Protein AF-A0A353ZQZ2-F1 (afdb_monomer)

Structure (mmCIF, N/CA/C/O backbone):
data_AF-A0A353ZQZ2-F1
#
_entry.id   AF-A0A353ZQZ2-F1
#
loop_
_atom_site.group_PDB
_atom_site.id
_atom_site.type_symbol
_atom_site.label_atom_id
_atom_site.label_alt_id
_atom_site.label_comp_id
_atom_site.label_asym_id
_atom_site.label_entity_id
_atom_site.label_seq_id
_atom_site.pdbx_PDB_ins_code
_atom_site.Cartn_x
_atom_site.Cartn_y
_atom_site.Cartn_z
_atom_site.occupancy
_atom_site.B_iso_or_equiv
_atom_site.auth_seq_id
_atom_site.auth_comp_id
_atom_site.auth_asym_id
_atom_site.auth_atom_id
_atom_site.pdbx_PDB_model_num
ATOM 1 N N . ALA A 1 1 ? -13.794 -6.565 10.987 1.00 56.66 1 ALA A N 1
ATOM 2 C CA . ALA A 1 1 ? -12.601 -5.760 11.302 1.00 56.66 1 ALA A CA 1
ATOM 3 C C . ALA A 1 1 ? -11.463 -6.729 11.560 1.00 56.66 1 ALA A C 1
ATOM 5 O O . ALA A 1 1 ? -11.562 -7.523 12.491 1.00 56.66 1 ALA A O 1
ATOM 6 N N . GLU A 1 2 ? -10.458 -6.729 10.693 1.00 59.03 2 GLU A N 1
ATOM 7 C CA . GLU A 1 2 ? -9.274 -7.589 10.805 1.00 59.03 2 GLU A CA 1
ATOM 8 C C . GLU A 1 2 ? -8.131 -6.738 11.366 1.00 59.03 2 GLU A C 1
ATOM 10 O O . GLU A 1 2 ? -7.364 -6.133 10.628 1.00 59.03 2 GLU A O 1
ATOM 15 N N . PHE A 1 3 ? -8.071 -6.609 12.693 1.00 66.88 3 PHE A N 1
ATOM 16 C CA . PHE A 1 3 ? -7.149 -5.701 13.378 1.00 66.88 3 PHE A CA 1
ATOM 17 C C . PHE A 1 3 ? -6.278 -6.438 14.396 1.00 66.88 3 PHE A C 1
ATOM 19 O O . PHE A 1 3 ? -6.788 -7.190 15.227 1.00 66.88 3 PHE A O 1
ATOM 26 N N . GLU A 1 4 ? -4.975 -6.156 14.375 1.00 79.94 4 GLU A N 1
ATOM 27 C CA . GLU A 1 4 ? -4.029 -6.525 15.427 1.00 79.94 4 GLU A CA 1
ATOM 28 C C . GLU A 1 4 ? -3.097 -5.328 15.685 1.00 79.94 4 GLU A C 1
ATOM 30 O O . GLU A 1 4 ? -2.425 -4.852 14.775 1.00 79.94 4 GLU A O 1
ATOM 35 N N . ALA A 1 5 ? -3.077 -4.819 16.924 1.00 77.00 5 ALA A N 1
ATOM 36 C CA . ALA A 1 5 ? -2.636 -3.458 17.275 1.00 77.00 5 ALA A CA 1
ATOM 37 C C . ALA A 1 5 ? -1.147 -3.109 17.058 1.00 77.00 5 ALA A C 1
ATOM 39 O O . ALA A 1 5 ? -0.730 -2.000 17.376 1.00 77.00 5 ALA A O 1
ATOM 40 N N . GLY A 1 6 ? -0.348 -4.023 16.518 1.00 89.69 6 GLY A N 1
ATOM 41 C CA . GLY A 1 6 ? 1.060 -3.800 16.173 1.00 89.69 6 GLY A CA 1
ATOM 42 C C . GLY A 1 6 ? 1.468 -4.472 14.865 1.00 89.69 6 GLY A C 1
ATOM 43 O O . GLY A 1 6 ? 2.658 -4.619 14.601 1.00 89.69 6 GLY A O 1
ATOM 44 N N . VAL A 1 7 ? 0.495 -4.933 14.079 1.00 94.44 7 VAL A N 1
ATOM 45 C CA . VAL A 1 7 ? 0.740 -5.632 12.822 1.00 94.44 7 VAL A CA 1
ATOM 46 C C . VAL A 1 7 ? 0.346 -4.715 11.683 1.00 94.44 7 VAL A C 1
ATOM 48 O O . VAL A 1 7 ? -0.808 -4.309 11.564 1.00 94.44 7 VAL A O 1
ATOM 51 N N . GLU A 1 8 ? 1.328 -4.395 10.860 1.00 96.62 8 GLU A N 1
ATOM 52 C CA . GLU A 1 8 ? 1.121 -3.779 9.558 1.00 96.62 8 GLU A CA 1
ATOM 53 C C . GLU A 1 8 ? 0.743 -4.852 8.530 1.00 96.62 8 GLU A C 1
ATOM 55 O O . GLU A 1 8 ? 0.943 -6.062 8.727 1.00 96.62 8 GLU A O 1
ATOM 60 N N . GLY A 1 9 ? 0.209 -4.413 7.398 1.00 96.75 9 GLY A N 1
ATOM 61 C CA . GLY A 1 9 ? -0.068 -5.319 6.303 1.00 96.75 9 GLY A CA 1
ATOM 62 C C . GLY A 1 9 ? -0.120 -4.654 4.945 1.00 96.75 9 GLY A C 1
ATOM 63 O O . GLY A 1 9 ? -0.193 -3.438 4.813 1.00 96.75 9 GLY A O 1
ATOM 64 N N . VAL A 1 10 ? -0.101 -5.496 3.922 1.00 98.06 10 VAL A N 1
ATOM 65 C CA . VAL A 1 10 ? -0.335 -5.110 2.536 1.00 98.06 10 VAL A CA 1
ATOM 66 C C . VAL A 1 10 ? -1.441 -5.980 1.975 1.00 98.06 10 VAL A C 1
ATOM 68 O O . VAL A 1 10 ? -1.401 -7.207 2.112 1.00 98.06 10 VAL A O 1
ATOM 71 N N . VAL A 1 11 ? -2.410 -5.338 1.334 1.00 98.06 11 VAL A N 1
ATOM 72 C CA . VAL A 1 11 ? -3.420 -5.990 0.502 1.00 98.06 11 VAL A CA 1
ATOM 73 C C . VAL A 1 11 ? -3.079 -5.700 -0.950 1.00 98.06 11 VAL A C 1
ATOM 75 O O . VAL A 1 11 ? -2.976 -4.540 -1.340 1.00 98.06 11 VAL A O 1
ATOM 78 N N . PHE A 1 12 ? -2.917 -6.753 -1.747 1.00 98.44 12 PHE A N 1
ATOM 79 C CA . PHE A 1 12 ? -2.713 -6.646 -3.189 1.00 98.44 12 PHE A CA 1
ATOM 80 C C . PHE A 1 12 ? -3.737 -7.501 -3.930 1.00 98.44 12 PHE A C 1
ATOM 82 O O . PHE A 1 12 ? -3.731 -8.729 -3.809 1.00 98.44 12 PHE A O 1
ATOM 89 N N . VAL A 1 13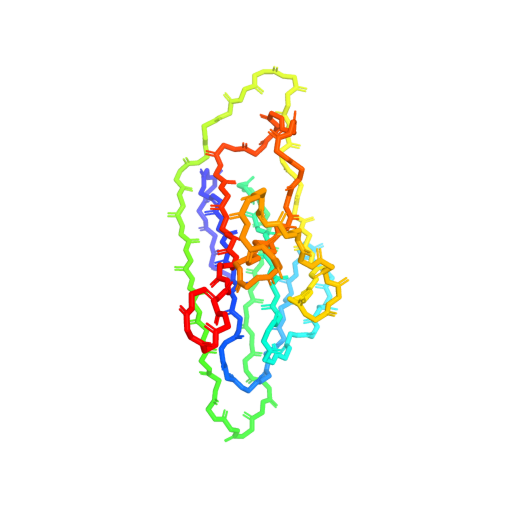 ? -4.639 -6.868 -4.672 1.00 98.06 13 VAL A N 1
ATOM 90 C CA . VAL A 1 13 ? -5.727 -7.552 -5.376 1.00 98.06 13 VAL A CA 1
ATOM 91 C C . VAL A 1 13 ? -5.194 -8.164 -6.665 1.00 98.06 13 VAL A C 1
ATOM 93 O O . VAL A 1 13 ? -4.694 -7.471 -7.545 1.00 98.06 13 VAL A O 1
ATOM 96 N N . THR A 1 14 ? -5.312 -9.483 -6.790 1.00 97.44 14 THR A N 1
ATOM 97 C CA . THR A 1 14 ? -4.838 -10.235 -7.961 1.00 97.44 14 THR A CA 1
ATOM 98 C C . THR A 1 14 ? -5.954 -10.580 -8.934 1.00 97.44 14 THR A C 1
ATOM 100 O O . THR A 1 14 ? -5.668 -10.916 -10.081 1.00 97.44 14 THR A O 1
ATOM 103 N N . LYS A 1 15 ? -7.211 -10.552 -8.479 1.00 97.62 15 LYS A N 1
ATOM 104 C CA . LYS A 1 15 ? -8.382 -10.800 -9.315 1.00 97.62 15 LYS A CA 1
ATOM 105 C C . LYS A 1 15 ? -9.632 -10.139 -8.744 1.00 97.62 15 LYS A C 1
ATOM 107 O O . LYS A 1 15 ? -9.892 -10.257 -7.543 1.00 97.62 15 LYS A O 1
ATOM 112 N N . GLY A 1 16 ? -10.460 -9.581 -9.619 1.00 95.69 16 GLY A N 1
ATOM 113 C CA . GLY A 1 16 ? -11.761 -9.027 -9.260 1.00 95.69 16 GLY A CA 1
ATOM 114 C C . GLY A 1 16 ? -11.664 -7.689 -8.530 1.00 95.69 16 GLY A C 1
ATOM 115 O O . GLY A 1 16 ? -10.706 -6.938 -8.695 1.00 95.69 16 GLY A O 1
ATOM 116 N N . LYS A 1 17 ? -12.704 -7.375 -7.754 1.00 96.00 17 LYS A N 1
ATOM 117 C CA . LYS A 1 17 ? -12.926 -6.046 -7.187 1.00 96.00 17 LYS A CA 1
ATOM 118 C C . LYS A 1 17 ? -13.441 -6.113 -5.756 1.00 96.00 17 LYS A C 1
ATOM 120 O O . LYS A 1 17 ? -14.415 -6.808 -5.480 1.00 96.00 17 LYS A O 1
ATOM 125 N N . VAL A 1 18 ? -12.814 -5.367 -4.854 1.00 97.00 18 VAL A N 1
ATOM 126 C CA . VAL A 1 18 ? -13.130 -5.370 -3.422 1.00 97.00 18 VAL A CA 1
ATOM 127 C C . VAL A 1 18 ? -13.209 -3.953 -2.880 1.00 97.00 18 VAL A C 1
ATOM 129 O O . VAL A 1 18 ? -12.459 -3.066 -3.287 1.00 97.00 18 VAL A O 1
ATOM 132 N N . ASN A 1 19 ? -14.124 -3.738 -1.945 1.00 97.81 19 ASN A N 1
ATOM 133 C CA . ASN A 1 19 ? -14.189 -2.503 -1.187 1.00 97.81 19 ASN A CA 1
ATOM 134 C C . ASN A 1 19 ? -13.308 -2.636 0.059 1.00 97.81 19 ASN A C 1
ATOM 136 O O . ASN A 1 19 ? -13.513 -3.532 0.876 1.00 97.81 19 ASN A O 1
ATOM 140 N N . LEU A 1 20 ? -12.347 -1.733 0.210 1.00 97.88 20 LEU A N 1
ATOM 141 C CA . LEU A 1 20 ? -11.542 -1.547 1.409 1.00 97.88 20 LEU A CA 1
ATOM 142 C C . LEU A 1 20 ? -12.091 -0.345 2.174 1.00 97.88 20 LEU A C 1
ATOM 144 O O . LEU A 1 20 ? -12.044 0.773 1.680 1.00 97.88 20 LEU A O 1
ATOM 148 N N . THR A 1 21 ? -12.572 -0.555 3.394 1.00 97.81 21 THR A N 1
ATOM 149 C CA . THR A 1 21 ? -12.754 0.552 4.340 1.00 97.81 21 THR A CA 1
ATOM 150 C C . THR A 1 21 ? -11.468 0.705 5.141 1.00 97.81 21 THR A C 1
ATOM 152 O O . THR A 1 21 ? -11.068 -0.259 5.789 1.00 97.81 21 THR A O 1
ATOM 155 N N . LEU A 1 22 ? -10.838 1.877 5.121 1.00 96.62 22 LEU A N 1
ATOM 156 C CA . LEU A 1 22 ? -9.599 2.193 5.833 1.00 96.62 22 LEU A CA 1
ATOM 157 C C . LEU A 1 22 ? -9.780 3.498 6.610 1.00 96.62 22 LEU A C 1
ATOM 159 O O . LEU A 1 22 ? -10.064 4.535 6.028 1.00 96.62 22 LEU A O 1
ATOM 163 N N . ASP A 1 23 ? -9.668 3.431 7.936 1.00 94.12 23 ASP A N 1
ATOM 164 C CA . ASP A 1 23 ? -9.821 4.566 8.856 1.00 94.12 23 ASP A CA 1
ATOM 165 C C . ASP A 1 23 ? -11.107 5.393 8.611 1.00 94.12 23 ASP A C 1
ATOM 167 O O . ASP A 1 23 ? -11.173 6.599 8.839 1.00 94.12 23 ASP A O 1
ATOM 171 N N . GLY A 1 24 ? -12.171 4.700 8.181 1.00 94.81 24 GLY A N 1
ATOM 172 C CA . GLY A 1 24 ? -13.492 5.265 7.882 1.00 94.81 24 GLY A CA 1
ATOM 173 C C . GLY A 1 24 ? -13.687 5.727 6.435 1.00 94.81 24 GLY A C 1
ATOM 174 O O . GLY A 1 24 ? -14.811 6.071 6.067 1.00 94.81 24 GLY A O 1
ATOM 175 N N . GLU A 1 25 ? -12.643 5.700 5.611 1.00 97.44 25 GLU A N 1
ATOM 176 C CA . GLU A 1 25 ? -12.701 6.024 4.187 1.00 97.44 25 GLU A CA 1
ATOM 177 C C . GLU A 1 25 ? -12.909 4.763 3.343 1.00 97.44 25 GLU A C 1
ATOM 179 O O . GLU A 1 25 ? -12.321 3.71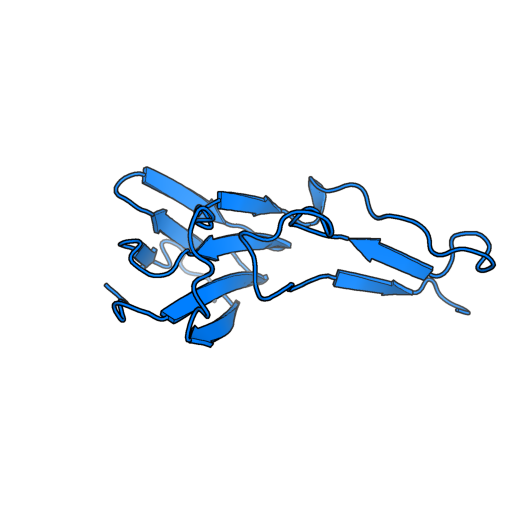3 3.603 1.00 97.44 25 GLU A O 1
ATOM 184 N N . LEU A 1 26 ? -13.781 4.852 2.337 1.00 97.75 26 LEU A N 1
ATOM 185 C CA . LEU A 1 26 ? -14.057 3.756 1.415 1.00 97.75 26 LEU A CA 1
ATOM 186 C C . LEU A 1 26 ? -13.178 3.886 0.168 1.00 97.75 26 LEU A C 1
ATOM 188 O O . LEU A 1 26 ? -13.317 4.836 -0.598 1.00 97.75 26 LEU A O 1
ATOM 192 N N . HIS A 1 27 ? -12.359 2.872 -0.078 1.00 97.94 27 HIS A N 1
ATOM 193 C CA . HIS A 1 27 ? -11.542 2.714 -1.272 1.00 97.94 27 HIS A CA 1
ATOM 194 C C . HIS A 1 27 ? -12.003 1.501 -2.062 1.00 97.94 27 HIS A C 1
ATOM 196 O O . HIS A 1 27 ? -12.317 0.446 -1.513 1.00 97.94 27 HIS A O 1
ATOM 202 N N . GLN A 1 28 ? -12.012 1.637 -3.376 1.00 97.12 28 GLN A N 1
ATOM 203 C CA . GLN A 1 28 ? -12.354 0.551 -4.269 1.00 97.12 28 GLN A CA 1
ATOM 204 C C . GLN A 1 28 ? -11.080 0.032 -4.925 1.00 97.12 28 GLN A C 1
ATOM 206 O O . GLN A 1 28 ? -10.415 0.774 -5.641 1.00 97.12 28 GLN A O 1
ATOM 211 N N . LEU A 1 29 ? -10.742 -1.227 -4.658 1.00 97.50 29 LEU A N 1
ATOM 212 C CA . LEU A 1 29 ? -9.567 -1.884 -5.216 1.00 97.50 29 LEU A CA 1
ATOM 213 C C . LEU A 1 2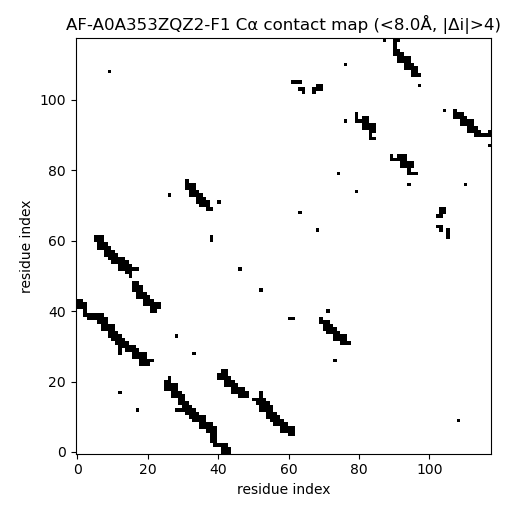9 ? -10.004 -2.836 -6.328 1.00 97.50 29 LEU A C 1
ATOM 215 O O . LEU A 1 29 ? -10.876 -3.681 -6.122 1.00 97.50 29 LEU A O 1
ATOM 219 N N . GLU A 1 30 ? -9.387 -2.701 -7.493 1.00 96.62 30 GLU A N 1
ATOM 220 C CA . GLU A 1 30 ? -9.523 -3.620 -8.628 1.00 96.62 30 GLU A CA 1
ATOM 221 C C . GLU A 1 30 ? -8.230 -4.430 -8.791 1.00 96.62 30 GLU A C 1
ATOM 223 O O . GLU A 1 30 ? -7.338 -4.338 -7.950 1.00 96.62 30 GLU A O 1
ATOM 228 N N . GLU A 1 31 ? -8.115 -5.240 -9.843 1.00 97.38 31 GLU A N 1
ATOM 229 C CA . GLU A 1 31 ? -6.890 -5.992 -10.140 1.00 97.38 31 GLU A CA 1
ATOM 230 C C . GLU A 1 31 ? -5.679 -5.054 -10.225 1.00 97.38 31 GLU A C 1
ATOM 232 O O . GLU A 1 31 ? -5.730 -4.028 -10.899 1.00 97.38 31 GLU A O 1
ATOM 237 N N . GLY A 1 32 ? -4.606 -5.386 -9.502 1.00 97.50 32 GLY A N 1
ATOM 238 C CA . GLY A 1 32 ? -3.438 -4.513 -9.359 1.00 97.50 32 GLY A CA 1
ATOM 239 C C . GLY A 1 32 ? -3.562 -3.461 -8.250 1.00 97.50 32 GLY A C 1
ATOM 240 O O . GLY A 1 32 ? -2.598 -2.755 -7.950 1.00 97.50 32 GLY A O 1
ATOM 241 N N . GLY A 1 33 ? -4.726 -3.359 -7.602 1.00 98.12 33 GLY A N 1
ATOM 242 C CA . GLY A 1 33 ? -4.962 -2.489 -6.456 1.00 98.12 33 GLY A CA 1
ATOM 243 C C . GLY A 1 33 ? -4.086 -2.875 -5.267 1.00 98.12 33 GLY A C 1
ATOM 244 O O . GLY A 1 33 ? -4.021 -4.043 -4.876 1.00 98.12 33 GLY A O 1
ATOM 245 N N . TYR A 1 34 ? -3.430 -1.878 -4.683 1.00 98.50 34 TYR A N 1
ATOM 246 C CA . TYR A 1 34 ? -2.473 -2.010 -3.594 1.00 98.50 34 TYR A CA 1
ATOM 247 C C . TYR A 1 34 ? -2.893 -1.119 -2.426 1.00 98.50 34 TYR A C 1
ATOM 249 O O . TYR A 1 34 ? -3.139 0.074 -2.599 1.00 98.50 34 TYR A O 1
ATOM 257 N N . ALA A 1 35 ? -2.922 -1.676 -1.221 1.00 98.38 35 ALA A N 1
ATOM 258 C CA . ALA A 1 35 ? -3.109 -0.912 0.001 1.00 98.38 35 ALA A CA 1
ATOM 259 C C . ALA A 1 35 ? -2.051 -1.298 1.029 1.00 98.38 35 ALA A C 1
ATOM 261 O O . ALA A 1 35 ? -1.940 -2.469 1.398 1.00 98.38 35 ALA A O 1
ATOM 262 N N . TYR A 1 36 ? -1.307 -0.307 1.512 1.00 98.00 36 TYR A N 1
ATOM 263 C CA . TYR A 1 36 ? -0.496 -0.444 2.713 1.00 98.00 36 TYR A CA 1
ATOM 264 C C . TYR A 1 36 ? -1.334 -0.045 3.927 1.00 98.00 36 TYR A C 1
ATOM 266 O O . TYR A 1 36 ? -1.996 0.994 3.933 1.00 98.00 36 TYR A O 1
ATOM 274 N N . LEU A 1 37 ? -1.292 -0.885 4.952 1.00 97.25 37 LEU A N 1
ATOM 275 C CA . LEU A 1 37 ? -2.071 -0.785 6.175 1.00 97.25 37 LEU A CA 1
ATOM 276 C C . LEU A 1 37 ? -1.082 -0.635 7.330 1.00 97.25 37 LEU A C 1
ATOM 278 O O . LEU A 1 37 ? -0.453 -1.609 7.748 1.00 97.25 37 LEU A O 1
ATOM 282 N N . ALA A 1 38 ? -0.925 0.585 7.830 1.00 96.06 38 ALA A N 1
ATOM 283 C CA . ALA A 1 38 ? -0.069 0.871 8.968 1.00 96.06 38 ALA A CA 1
ATOM 284 C C . ALA A 1 38 ? -0.537 0.110 10.216 1.00 96.06 38 ALA A C 1
ATOM 286 O O . ALA A 1 38 ? -1.735 -0.100 10.441 1.00 96.06 38 ALA A O 1
ATOM 287 N N . ALA A 1 39 ? 0.418 -0.276 11.063 1.00 94.69 39 ALA A N 1
ATOM 288 C CA . ALA A 1 39 ? 0.105 -0.867 12.356 1.00 94.69 39 ALA A CA 1
ATOM 289 C C . ALA A 1 39 ? -0.760 0.098 13.179 1.00 94.69 39 ALA A C 1
ATOM 291 O O . ALA A 1 39 ? -0.375 1.240 13.420 1.00 94.69 39 ALA A O 1
ATOM 292 N N . GLY A 1 40 ? -1.933 -0.360 13.617 1.00 91.31 40 GLY A N 1
ATOM 293 C CA . GLY A 1 40 ? -2.885 0.494 14.334 1.00 91.31 40 GLY A CA 1
ATOM 294 C C . GLY A 1 40 ? -4.068 0.993 13.492 1.00 91.31 40 GLY A C 1
ATOM 295 O O . GLY A 1 40 ? -5.083 1.359 14.087 1.00 91.31 40 GLY A O 1
ATOM 296 N N . SER A 1 41 ? -4.004 0.945 12.155 1.00 93.56 41 SER A N 1
ATOM 297 C CA . SER A 1 41 ? -5.130 1.362 11.304 1.00 93.56 41 SER A CA 1
ATOM 298 C C . SER A 1 41 ? -6.336 0.436 11.447 1.00 93.56 41 SER A C 1
ATOM 300 O O . SER A 1 41 ? -6.216 -0.791 11.523 1.00 93.56 41 SER A O 1
ATOM 302 N N . THR A 1 42 ? -7.528 1.028 11.442 1.00 93.56 42 THR A N 1
ATOM 303 C CA . THR A 1 42 ? -8.793 0.290 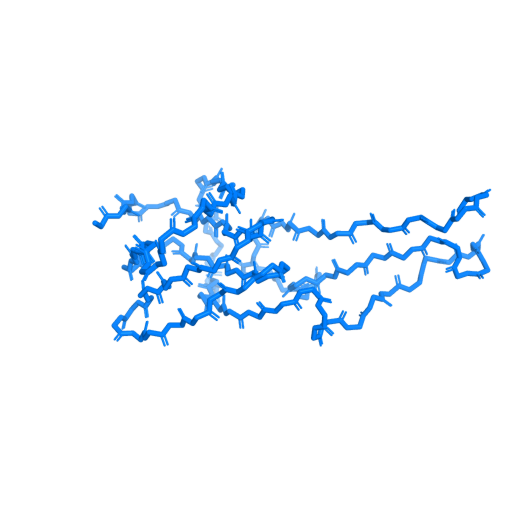11.456 1.00 93.56 42 THR A CA 1
ATOM 304 C C . THR A 1 42 ? -9.242 0.048 10.027 1.00 93.56 42 THR A C 1
ATOM 306 O O . THR A 1 42 ? -9.526 0.996 9.302 1.00 93.56 42 THR A O 1
ATOM 309 N N . TRP A 1 43 ? -9.359 -1.214 9.617 1.00 95.81 43 TRP A N 1
ATOM 310 C CA . TRP A 1 43 ? -9.765 -1.531 8.252 1.00 95.81 43 TRP A CA 1
ATOM 311 C C . TRP A 1 43 ? -10.625 -2.796 8.135 1.00 95.81 43 TRP A C 1
ATOM 313 O O . TRP A 1 43 ? -10.774 -3.595 9.072 1.00 95.81 43 TRP A O 1
ATOM 323 N N . GLY A 1 44 ? -11.233 -2.959 6.962 1.00 95.88 44 GLY A N 1
ATOM 324 C CA . GLY A 1 44 ? -11.953 -4.165 6.575 1.00 95.88 44 GLY A CA 1
ATOM 325 C C . GLY A 1 44 ? -12.171 -4.245 5.069 1.00 95.88 44 GLY A C 1
ATOM 326 O O . GLY A 1 44 ? -12.310 -3.220 4.404 1.00 95.88 44 GLY A O 1
ATOM 327 N N . LEU A 1 45 ? -12.213 -5.472 4.555 1.00 96.38 45 LEU A N 1
ATOM 328 C CA . LEU A 1 45 ? -12.520 -5.767 3.160 1.00 96.38 45 LEU A CA 1
ATOM 329 C C . LEU A 1 45 ? -13.928 -6.341 3.025 1.00 96.38 45 LEU A C 1
ATOM 331 O O . LEU A 1 45 ? -14.357 -7.171 3.827 1.00 96.38 45 LEU A O 1
ATOM 335 N N . GLU A 1 46 ? -14.618 -5.933 1.970 1.00 96.94 46 GLU A N 1
ATOM 336 C CA . GLU A 1 46 ? -15.926 -6.447 1.591 1.00 96.94 46 GLU A CA 1
ATOM 337 C C . GLU A 1 46 ? -15.946 -6.732 0.088 1.00 96.94 46 GLU A C 1
ATOM 339 O O . GLU A 1 46 ? -15.732 -5.840 -0.739 1.00 96.94 46 GLU A O 1
ATOM 344 N N . ASN A 1 47 ? -16.207 -7.989 -0.281 1.00 96.56 47 ASN A N 1
ATOM 345 C CA . ASN A 1 47 ? -16.547 -8.313 -1.660 1.00 96.56 47 ASN A CA 1
ATOM 346 C C . ASN A 1 47 ? -18.016 -7.948 -1.894 1.00 96.56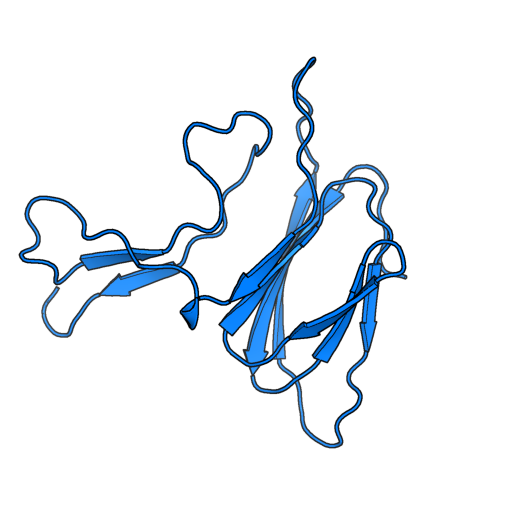 47 ASN A C 1
ATOM 348 O O . ASN A 1 47 ? -18.909 -8.621 -1.386 1.00 96.56 47 ASN A O 1
ATOM 352 N N . VAL A 1 48 ? -18.240 -6.888 -2.667 1.00 91.44 48 VAL A N 1
ATOM 353 C CA . VAL A 1 48 ? -19.577 -6.394 -3.032 1.00 91.44 48 VAL A CA 1
ATOM 354 C C . VAL A 1 48 ? -20.032 -6.869 -4.416 1.00 91.44 48 VAL A C 1
ATOM 356 O O . VAL A 1 48 ? -21.041 -6.391 -4.929 1.00 91.44 48 VAL A O 1
ATOM 359 N N . SER A 1 49 ? -19.271 -7.767 -5.045 1.00 90.31 49 SER A N 1
ATOM 360 C CA . SER A 1 49 ? -19.576 -8.339 -6.357 1.00 90.31 49 SER A CA 1
ATOM 361 C C . SER A 1 49 ? -20.060 -9.786 -6.243 1.00 90.31 49 SER A C 1
ATOM 363 O O . SER A 1 49 ? -19.773 -10.473 -5.263 1.00 90.31 49 SER A O 1
ATOM 365 N N . ASP A 1 50 ? -20.755 -10.260 -7.280 1.00 93.50 50 ASP A N 1
ATOM 366 C CA . ASP A 1 50 ? -21.149 -11.670 -7.418 1.00 93.50 50 ASP A CA 1
ATOM 367 C C . ASP A 1 50 ? -19.987 -12.566 -7.901 1.00 93.50 50 ASP A C 1
ATOM 369 O O . ASP A 1 50 ? -20.109 -13.793 -7.946 1.00 93.50 50 ASP A O 1
ATOM 373 N N . ASP A 1 51 ? -18.849 -11.961 -8.256 1.00 95.00 51 ASP A N 1
ATOM 374 C CA . ASP A 1 51 ? -17.656 -12.641 -8.746 1.00 95.00 51 ASP A CA 1
ATOM 375 C C . ASP A 1 51 ? -16.678 -12.999 -7.615 1.00 95.00 51 ASP A C 1
ATOM 377 O O . ASP A 1 51 ? -16.667 -12.426 -6.521 1.00 95.00 51 ASP A O 1
ATOM 381 N N . ILE A 1 52 ? -15.798 -13.965 -7.897 1.00 96.31 52 ILE A N 1
ATOM 382 C CA . ILE A 1 52 ? -14.704 -14.322 -6.988 1.00 96.31 52 ILE A CA 1
ATOM 383 C C . ILE A 1 52 ? -13.636 -13.228 -7.024 1.00 96.31 52 ILE A C 1
ATOM 385 O O . ILE A 1 52 ? -13.027 -12.978 -8.066 1.00 96.31 52 ILE A O 1
ATOM 389 N N . VAL A 1 53 ? -13.334 -12.684 -5.848 1.00 97.50 53 VAL A N 1
ATOM 390 C CA . VAL A 1 53 ? -12.171 -11.829 -5.604 1.00 97.50 53 VAL A CA 1
ATOM 391 C C . VAL A 1 53 ? -11.014 -12.674 -5.083 1.00 97.50 53 VAL A C 1
ATOM 393 O O . VAL A 1 53 ? -11.200 -13.574 -4.263 1.00 97.50 53 VAL A O 1
ATOM 396 N N . SER A 1 54 ? -9.800 -12.387 -5.542 1.00 97.75 54 SER A N 1
ATOM 397 C CA . SER A 1 54 ? -8.568 -12.946 -4.982 1.00 97.75 54 SER A CA 1
ATOM 398 C C . SER A 1 54 ? -7.580 -11.826 -4.686 1.00 97.75 54 SER A C 1
ATOM 400 O O . SER A 1 54 ? -7.427 -10.894 -5.470 1.00 97.75 54 SER A O 1
ATOM 402 N N . PHE A 1 55 ? -6.915 -11.915 -3.540 1.00 97.88 55 PHE A N 1
ATOM 403 C CA . PHE A 1 55 ? -5.915 -10.948 -3.108 1.00 97.88 55 PHE A CA 1
ATOM 404 C C . PHE A 1 55 ? -4.830 -11.645 -2.290 1.00 97.88 55 PHE A C 1
ATOM 406 O O . PHE A 1 55 ? -5.050 -12.716 -1.718 1.00 97.88 55 PHE A O 1
ATOM 413 N N . GLN A 1 56 ? -3.649 -11.039 -2.243 1.00 98.06 56 GLN A N 1
ATOM 414 C CA . GLN A 1 56 ? -2.598 -11.394 -1.303 1.00 98.06 56 GLN A CA 1
ATOM 415 C C . GLN A 1 56 ? -2.706 -10.501 -0.074 1.00 98.06 56 GLN A C 1
ATOM 417 O O . GLN A 1 56 ? -2.875 -9.289 -0.200 1.00 98.06 56 GLN A O 1
ATOM 422 N N . TRP A 1 57 ? -2.583 -11.110 1.103 1.00 97.38 57 TRP A N 1
ATOM 423 C CA . TRP A 1 57 ? -2.496 -10.401 2.371 1.00 97.38 57 TRP A CA 1
ATOM 424 C C . TRP A 1 57 ? -1.175 -10.743 3.048 1.00 97.38 57 TRP A C 1
ATOM 426 O O . TRP A 1 57 ? -0.975 -11.856 3.539 1.00 97.38 57 TRP A O 1
ATOM 436 N N . ILE A 1 58 ? -0.256 -9.785 3.028 1.00 97.56 58 ILE A N 1
ATOM 437 C CA . ILE A 1 58 ? 1.074 -9.906 3.625 1.00 97.56 58 ILE A CA 1
ATOM 438 C C . ILE A 1 58 ? 1.044 -9.153 4.948 1.00 97.56 58 ILE A C 1
ATOM 440 O O . ILE A 1 58 ? 0.504 -8.053 5.014 1.00 97.56 58 ILE A O 1
ATOM 444 N N . ARG A 1 59 ? 1.580 -9.756 6.009 1.00 96.50 59 ARG A N 1
ATOM 445 C CA . ARG A 1 59 ? 1.509 -9.225 7.376 1.00 96.50 59 ARG A CA 1
ATOM 446 C C . ARG A 1 59 ? 2.876 -9.295 8.034 1.00 96.50 59 ARG A C 1
ATOM 448 O O . ARG A 1 59 ? 3.565 -10.308 7.893 1.00 96.50 59 ARG A O 1
ATOM 455 N N . LYS A 1 60 ? 3.224 -8.266 8.800 1.00 96.38 60 LYS A N 1
ATOM 456 C CA . LYS A 1 60 ? 4.452 -8.210 9.599 1.00 96.38 60 LYS A CA 1
ATOM 457 C C . LYS A 1 60 ? 4.174 -7.475 10.910 1.00 96.38 60 LYS A C 1
ATOM 459 O O . LYS A 1 60 ? 3.359 -6.562 10.955 1.00 96.38 60 LYS A O 1
ATOM 464 N N . ALA A 1 61 ? 4.820 -7.895 11.996 1.00 96.50 61 ALA A N 1
ATOM 465 C CA . ALA A 1 61 ? 4.865 -7.071 13.200 1.00 96.50 61 ALA A CA 1
ATOM 466 C C . ALA A 1 61 ? 5.742 -5.839 12.922 1.00 96.50 61 ALA A C 1
ATOM 468 O O . ALA A 1 61 ? 6.913 -5.999 12.564 1.00 96.50 61 ALA A O 1
ATOM 469 N N . TYR A 1 62 ? 5.166 -4.648 13.078 1.00 96.62 62 TYR A N 1
ATOM 470 C CA . TYR A 1 62 ? 5.822 -3.384 12.753 1.00 96.62 62 TYR A CA 1
ATOM 471 C C . TYR A 1 62 ? 6.940 -3.072 13.753 1.00 96.62 62 TYR A C 1
ATOM 473 O O . TYR A 1 62 ? 6.714 -3.015 14.969 1.00 96.62 62 TYR A O 1
ATOM 481 N N . GLU A 1 63 ? 8.150 -2.853 13.249 1.00 96.19 63 GLU A N 1
ATOM 482 C CA . GLU A 1 63 ? 9.318 -2.479 14.043 1.00 96.19 63 GLU A CA 1
ATOM 483 C C . GLU A 1 63 ? 9.447 -0.961 14.105 1.00 96.19 63 GLU A C 1
ATOM 485 O O . GLU A 1 63 ? 10.072 -0.309 13.271 1.00 96.19 63 GLU A O 1
ATOM 490 N N . ARG A 1 64 ? 8.839 -0.382 15.141 1.00 92.88 64 ARG A N 1
ATOM 491 C CA . ARG A 1 64 ? 8.792 1.068 15.311 1.00 92.88 64 ARG A CA 1
ATOM 492 C C . ARG A 1 64 ? 10.180 1.679 15.520 1.00 92.88 64 ARG A C 1
ATOM 494 O O . ARG A 1 64 ? 10.901 1.302 16.445 1.00 92.88 64 ARG A O 1
ATOM 501 N N . LEU A 1 65 ? 10.467 2.730 14.756 1.00 94.75 65 LEU A N 1
ATOM 502 C CA . LEU A 1 65 ? 11.597 3.632 14.961 1.00 94.75 65 LEU A CA 1
ATOM 503 C C . LEU A 1 65 ? 11.109 4.963 15.554 1.00 94.75 65 LEU A C 1
ATOM 505 O O . LEU A 1 65 ? 10.166 5.573 15.057 1.00 94.75 65 LEU A O 1
ATOM 509 N N . GLU A 1 66 ? 11.732 5.427 16.639 1.00 94.88 66 GLU A N 1
ATOM 510 C CA . GLU A 1 66 ? 11.337 6.683 17.287 1.00 94.88 66 GLU A CA 1
ATOM 511 C C . GLU A 1 66 ? 11.470 7.877 16.325 1.00 94.88 66 GLU A C 1
ATOM 513 O O . GLU A 1 66 ? 12.493 8.050 15.667 1.00 94.88 66 GLU A O 1
ATOM 518 N N . GLY A 1 67 ? 10.424 8.706 16.246 1.00 94.50 67 GLY A N 1
ATOM 519 C CA . GLY A 1 67 ? 10.357 9.849 15.329 1.00 94.50 67 GLY A CA 1
ATOM 520 C C . GLY A 1 67 ? 9.854 9.520 13.919 1.00 94.50 67 GLY A C 1
ATOM 521 O O . GLY A 1 67 ? 9.638 10.449 13.144 1.00 94.50 67 GLY A O 1
ATOM 522 N N . TYR A 1 68 ? 9.611 8.242 13.611 1.00 94.81 68 TYR A N 1
ATOM 523 C CA . TYR A 1 68 ? 9.070 7.787 12.332 1.00 94.81 68 TYR A CA 1
ATOM 524 C C . TYR A 1 68 ? 7.768 7.010 12.547 1.00 94.81 68 TYR A C 1
ATOM 526 O O . TYR A 1 68 ? 7.608 6.271 13.520 1.00 94.81 68 TYR A O 1
ATOM 534 N N . GLU A 1 69 ? 6.807 7.215 11.651 1.00 93.38 69 GLU A N 1
ATOM 535 C CA . GLU A 1 69 ? 5.496 6.576 11.718 1.00 93.38 69 GLU A CA 1
ATOM 536 C C . GLU A 1 69 ? 4.966 6.362 10.305 1.00 93.38 69 GLU A C 1
ATOM 538 O O . GLU A 1 69 ? 4.719 7.326 9.573 1.00 93.38 69 GLU A O 1
ATOM 543 N N . ALA A 1 70 ? 4.825 5.094 9.915 1.00 95.44 70 ALA A N 1
ATOM 544 C CA . ALA A 1 70 ? 4.260 4.749 8.621 1.00 95.44 70 ALA A CA 1
ATOM 545 C C . ALA A 1 70 ? 2.774 5.108 8.582 1.00 95.44 70 ALA A C 1
ATOM 547 O O . ALA A 1 70 ? 2.047 4.909 9.556 1.00 95.44 70 ALA A O 1
ATOM 548 N N . LYS A 1 71 ? 2.308 5.590 7.431 1.00 95.56 71 LYS A N 1
ATOM 549 C CA . LYS A 1 71 ? 0.897 5.914 7.207 1.00 95.56 71 LYS A CA 1
ATOM 550 C C . LYS A 1 71 ? 0.300 4.964 6.191 1.00 95.56 71 LYS A C 1
ATOM 552 O O . LYS A 1 71 ? 0.960 4.605 5.222 1.00 95.56 71 LYS A O 1
ATOM 557 N N . SER A 1 72 ? -0.952 4.587 6.413 1.00 96.94 72 SER A N 1
ATOM 558 C CA . SER A 1 72 ? -1.715 3.806 5.447 1.00 96.94 72 SER A CA 1
ATOM 559 C C . SER A 1 72 ? -1.935 4.603 4.164 1.00 96.94 72 SER A C 1
ATOM 561 O O . SER A 1 72 ? -2.104 5.824 4.204 1.00 96.94 72 SER A O 1
ATOM 563 N N . PHE A 1 73 ? -1.934 3.916 3.028 1.00 97.69 73 PHE A N 1
ATOM 564 C CA . PHE A 1 73 ? -2.212 4.517 1.727 1.00 97.69 73 PHE A CA 1
ATOM 565 C C . PHE A 1 73 ? -2.736 3.469 0.747 1.00 97.69 73 PHE A C 1
ATOM 567 O O . PHE A 1 73 ? -2.547 2.266 0.933 1.00 97.69 73 PHE A O 1
ATOM 574 N N . VAL A 1 74 ? -3.376 3.949 -0.317 1.00 98.19 74 VAL A N 1
ATOM 575 C CA . VAL A 1 74 ? -3.972 3.132 -1.376 1.00 98.19 74 VAL A CA 1
ATOM 576 C C . VAL A 1 74 ? -3.511 3.644 -2.741 1.00 98.19 74 VAL A C 1
ATOM 578 O O . VAL A 1 74 ? -3.444 4.853 -2.947 1.00 98.19 74 VAL A O 1
ATOM 581 N N . THR A 1 75 ? -3.182 2.733 -3.657 1.00 98.06 75 THR A N 1
ATOM 582 C CA . THR A 1 75 ? -2.788 3.008 -5.052 1.00 98.06 75 THR A CA 1
ATOM 583 C C . THR A 1 75 ? -2.984 1.748 -5.917 1.00 98.06 75 THR A C 1
ATOM 585 O O . THR A 1 75 ? -3.664 0.807 -5.502 1.00 98.06 75 THR A O 1
ATOM 588 N N . SER A 1 76 ? -2.401 1.698 -7.113 1.00 97.19 76 SER A N 1
ATOM 589 C CA . SER A 1 76 ? -2.365 0.538 -8.005 1.00 97.19 76 SER A CA 1
ATOM 590 C C . SER A 1 76 ? -0.994 0.413 -8.671 1.00 97.19 76 SER A C 1
ATOM 592 O O . SER A 1 76 ? -0.304 1.407 -8.893 1.00 97.19 76 SER A O 1
ATOM 594 N N . ASP A 1 77 ? -0.598 -0.806 -9.033 1.00 93.75 77 ASP A N 1
ATOM 595 C CA . ASP A 1 77 ? 0.588 -1.045 -9.862 1.00 93.75 77 ASP A CA 1
ATOM 596 C C . ASP A 1 77 ? 0.547 -0.317 -11.219 1.00 93.75 77 ASP A C 1
ATOM 598 O O . ASP A 1 77 ? 1.598 0.059 -11.733 1.00 93.75 77 ASP A O 1
ATOM 602 N N . ALA A 1 78 ? -0.644 -0.062 -11.769 1.00 94.38 78 ALA A N 1
ATOM 603 C CA . ALA A 1 78 ? -0.835 0.692 -13.006 1.00 94.38 78 ALA A CA 1
ATOM 604 C C . ALA A 1 78 ? -0.588 2.203 -12.847 1.00 94.38 78 ALA A C 1
ATOM 606 O O . ALA A 1 78 ? -0.299 2.884 -13.831 1.00 94.38 78 ALA A O 1
ATOM 607 N N . GLU A 1 79 ? -0.706 2.738 -11.629 1.00 94.81 79 GLU A N 1
ATOM 608 C CA . GLU A 1 79 ? -0.490 4.162 -11.331 1.00 94.81 79 GLU A CA 1
ATOM 609 C C . GLU A 1 79 ? 0.972 4.483 -10.995 1.00 94.81 79 GLU A C 1
ATOM 611 O O . GLU A 1 79 ? 1.377 5.647 -11.027 1.00 94.81 79 GLU A O 1
ATOM 616 N N . VAL A 1 80 ? 1.773 3.464 -10.675 1.00 94.88 80 VAL A N 1
ATOM 617 C CA . VAL A 1 80 ? 3.161 3.625 -10.243 1.00 94.88 80 VAL A CA 1
ATOM 618 C C . VAL A 1 80 ? 4.111 3.276 -11.384 1.00 94.88 80 VAL A C 1
ATOM 620 O O . VAL A 1 80 ? 4.236 2.123 -11.790 1.00 94.88 80 VAL A O 1
ATOM 623 N N . GLU A 1 81 ? 4.844 4.279 -11.872 1.00 94.12 81 GLU A N 1
ATOM 624 C CA . GLU A 1 81 ? 5.844 4.101 -12.928 1.00 94.12 81 GLU A CA 1
ATOM 625 C C . GLU A 1 81 ? 6.982 3.159 -12.460 1.00 94.12 81 GLU A C 1
ATOM 627 O O . GLU A 1 81 ? 7.697 3.470 -11.497 1.00 94.12 81 GLU A O 1
ATOM 632 N N . PRO A 1 82 ? 7.212 2.014 -13.132 1.00 93.94 82 PRO A N 1
ATOM 633 C CA . PRO A 1 82 ? 8.275 1.092 -12.752 1.00 93.94 82 PRO A CA 1
ATOM 634 C C . PRO A 1 82 ? 9.665 1.679 -13.019 1.00 93.94 82 PRO A C 1
ATOM 636 O O . PRO A 1 82 ? 9.954 2.189 -14.103 1.00 93.94 82 PRO A O 1
ATOM 639 N N . THR A 1 83 ? 10.590 1.514 -12.074 1.00 94.31 83 THR A N 1
ATOM 640 C CA . THR A 1 83 ? 11.992 1.913 -12.261 1.00 94.31 83 THR A CA 1
ATOM 641 C C . THR A 1 83 ? 12.758 0.818 -13.000 1.00 94.31 83 THR A C 1
ATOM 643 O O . THR A 1 83 ? 12.813 -0.317 -12.525 1.00 94.31 83 THR A O 1
ATOM 646 N N . ALA A 1 84 ? 13.383 1.144 -14.134 1.00 94.12 84 ALA A N 1
ATOM 647 C CA . ALA A 1 84 ? 14.270 0.220 -14.842 1.00 94.12 84 ALA A CA 1
ATOM 648 C C . ALA A 1 84 ? 15.545 -0.052 -14.036 1.00 94.12 84 ALA A C 1
ATOM 650 O O . ALA A 1 84 ? 16.134 0.869 -13.464 1.00 94.12 84 ALA A O 1
ATOM 651 N N . MET A 1 85 ? 15.969 -1.312 -13.983 1.00 92.81 85 MET A N 1
ATOM 652 C CA . MET A 1 85 ? 17.215 -1.667 -13.315 1.00 92.81 85 MET A CA 1
ATOM 653 C C . MET A 1 85 ? 18.420 -1.321 -14.202 1.00 92.81 85 MET A C 1
ATOM 655 O O . MET A 1 85 ? 18.345 -1.507 -15.424 1.00 92.81 85 MET A O 1
ATOM 659 N N . PRO A 1 86 ? 19.525 -0.816 -13.617 1.00 91.44 86 PRO A N 1
ATOM 660 C CA . PRO A 1 86 ? 20.750 -0.530 -14.357 1.00 91.44 86 PRO A CA 1
ATOM 661 C C . PRO A 1 86 ? 21.240 -1.749 -15.139 1.00 91.44 86 PRO A C 1
ATOM 663 O O . PRO A 1 86 ? 21.033 -2.883 -14.715 1.00 91.44 86 PRO A O 1
ATOM 666 N N . ASP A 1 87 ? 21.902 -1.499 -16.267 1.00 89.69 87 ASP A N 1
ATOM 667 C CA . ASP A 1 87 ? 22.589 -2.527 -17.058 1.00 89.69 87 ASP A CA 1
ATOM 668 C C . ASP A 1 87 ? 21.679 -3.649 -17.611 1.00 89.69 87 ASP A C 1
ATOM 670 O O . ASP A 1 87 ? 22.150 -4.752 -17.881 1.00 89.69 87 ASP A O 1
ATOM 674 N N . THR A 1 88 ? 20.378 -3.377 -17.805 1.00 89.00 88 THR A N 1
ATOM 675 C CA . THR A 1 88 ? 19.396 -4.365 -18.314 1.00 89.00 88 THR A CA 1
ATOM 676 C C . THR A 1 88 ? 18.661 -3.962 -19.593 1.00 89.00 88 THR A C 1
ATOM 678 O O . THR A 1 88 ? 17.688 -4.612 -19.962 1.00 89.00 88 THR A O 1
ATOM 681 N N . ASP A 1 89 ? 19.045 -2.860 -20.246 1.00 87.69 89 ASP A N 1
ATOM 682 C CA . ASP A 1 89 ? 18.332 -2.305 -21.415 1.00 87.69 89 ASP A CA 1
ATOM 683 C C . ASP A 1 89 ? 16.806 -2.145 -21.203 1.00 87.69 89 ASP A C 1
ATOM 685 O O . ASP A 1 89 ? 16.009 -2.162 -22.141 1.00 87.69 89 ASP A O 1
ATOM 689 N N . GLY A 1 90 ? 16.379 -1.975 -19.945 1.00 86.94 90 GLY A N 1
ATOM 690 C CA . GLY A 1 90 ? 14.975 -1.820 -19.558 1.00 86.94 90 GLY A CA 1
ATOM 691 C C . GLY A 1 90 ? 14.163 -3.118 -19.513 1.00 86.94 90 GLY A C 1
ATOM 692 O O . GLY A 1 90 ? 12.945 -3.050 -19.322 1.00 86.94 90 GLY A O 1
ATOM 693 N N . ALA A 1 91 ? 14.811 -4.271 -19.674 1.00 91.38 91 ALA A N 1
ATOM 694 C CA . ALA A 1 91 ? 14.181 -5.585 -19.679 1.00 91.38 91 ALA A CA 1
ATOM 695 C C . ALA A 1 91 ? 13.756 -6.026 -18.259 1.00 91.38 91 ALA A C 1
ATOM 697 O O . ALA A 1 91 ? 12.690 -6.614 -18.078 1.00 91.38 91 ALA A O 1
ATOM 698 N N . TRP A 1 92 ? 14.475 -5.565 -17.230 1.00 93.62 92 TRP A N 1
ATOM 699 C CA . TRP A 1 92 ? 14.104 -5.719 -15.823 1.00 93.62 92 TRP A CA 1
ATOM 700 C C . TRP A 1 92 ? 13.660 -4.382 -15.215 1.00 93.62 92 TRP A C 1
ATOM 702 O O . TRP A 1 92 ? 14.384 -3.380 -15.240 1.00 93.62 92 TRP A O 1
ATOM 712 N N . LYS A 1 93 ? 12.461 -4.362 -14.625 1.00 94.75 93 LYS A N 1
ATOM 713 C CA . LYS A 1 93 ? 11.916 -3.209 -13.898 1.00 94.75 93 LYS A CA 1
ATOM 714 C C . LYS A 1 93 ? 11.395 -3.591 -12.515 1.00 94.75 93 LYS A C 1
ATOM 716 O O . LYS A 1 93 ? 10.956 -4.719 -12.296 1.00 94.75 93 LYS A O 1
ATOM 721 N N . THR A 1 94 ? 11.391 -2.619 -11.607 1.00 95.19 94 THR A N 1
ATOM 722 C CA . THR A 1 94 ? 10.831 -2.752 -10.257 1.00 95.19 94 THR A CA 1
ATOM 723 C C . THR A 1 94 ? 9.863 -1.608 -9.977 1.00 95.19 94 THR A C 1
ATOM 725 O O . THR A 1 94 ? 10.265 -0.442 -9.979 1.00 95.19 94 THR A O 1
ATOM 728 N N . THR A 1 95 ? 8.608 -1.943 -9.696 1.00 96.44 95 THR A N 1
ATOM 729 C CA . THR A 1 95 ? 7.576 -1.018 -9.211 1.00 96.44 95 THR A CA 1
ATOM 730 C C . THR A 1 95 ? 7.639 -0.973 -7.690 1.00 96.44 95 THR A C 1
ATOM 732 O O . THR A 1 95 ? 7.495 -2.011 -7.038 1.00 96.44 95 THR A O 1
ATOM 735 N N . ARG A 1 96 ? 7.897 0.21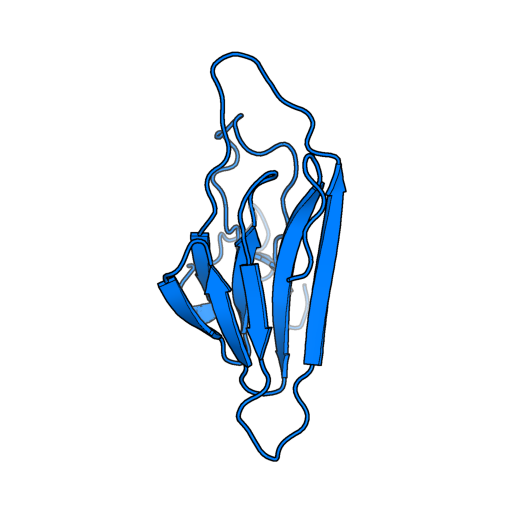3 -7.129 1.00 95.94 96 ARG A N 1
ATOM 736 C CA . ARG A 1 96 ? 7.998 0.433 -5.680 1.00 95.94 96 ARG A CA 1
ATOM 737 C C . ARG A 1 96 ? 6.862 1.320 -5.204 1.00 95.94 96 ARG A C 1
ATOM 739 O O . ARG A 1 96 ? 6.665 2.387 -5.769 1.00 95.94 96 ARG A O 1
ATOM 746 N N . PHE A 1 97 ? 6.166 0.896 -4.156 1.00 95.62 97 PHE A N 1
ATOM 747 C CA . PHE A 1 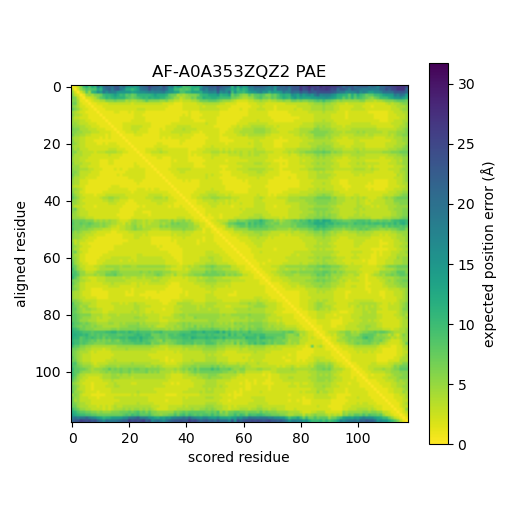97 ? 5.016 1.630 -3.613 1.00 95.62 97 PHE A CA 1
ATOM 748 C C . PHE A 1 97 ? 5.386 2.563 -2.455 1.00 95.62 97 PHE A C 1
ATOM 750 O O . PHE A 1 97 ? 4.590 3.411 -2.072 1.00 95.62 97 PHE A O 1
ATOM 757 N N . THR A 1 98 ? 6.593 2.417 -1.909 1.00 93.00 98 THR A N 1
ATOM 758 C CA . THR A 1 98 ? 7.161 3.288 -0.876 1.00 93.00 98 THR A CA 1
ATOM 759 C C . THR A 1 98 ? 8.537 3.787 -1.311 1.00 93.00 98 THR A C 1
ATOM 761 O O . THR A 1 98 ? 9.254 3.117 -2.067 1.00 93.00 98 THR A O 1
ATOM 764 N N . ASP A 1 99 ? 8.916 4.981 -0.852 1.00 89.31 99 ASP A N 1
ATOM 765 C CA . ASP A 1 99 ? 10.266 5.502 -1.066 1.00 89.31 99 ASP A CA 1
ATOM 766 C C . ASP A 1 99 ? 11.269 4.647 -0.277 1.00 89.31 99 ASP A C 1
ATOM 768 O O . ASP A 1 99 ? 11.076 4.346 0.898 1.00 89.31 99 ASP A O 1
ATOM 772 N N . SER A 1 100 ? 12.369 4.248 -0.919 1.00 87.44 100 SER A N 1
ATOM 773 C CA . SER A 1 100 ? 13.408 3.439 -0.268 1.00 87.44 100 SER A CA 1
ATOM 774 C C . SER A 1 100 ? 14.218 4.197 0.782 1.00 87.44 100 SER A C 1
ATOM 776 O O . SER A 1 100 ? 14.950 3.572 1.545 1.00 87.44 100 SER A O 1
ATOM 778 N N . SER A 1 101 ? 14.111 5.523 0.815 1.00 91.50 101 SER A N 1
ATOM 779 C CA . SER A 1 101 ? 14.700 6.373 1.847 1.00 91.50 101 SER A CA 1
ATOM 780 C C . SER A 1 101 ? 13.754 6.658 3.018 1.00 91.50 101 SER A C 1
ATOM 782 O O . SER A 1 101 ? 14.195 7.234 4.015 1.00 91.50 101 SER A O 1
ATOM 784 N N . ASP A 1 102 ? 12.485 6.240 2.935 1.00 94.12 102 ASP A N 1
ATOM 785 C CA . ASP A 1 102 ? 11.520 6.437 4.012 1.00 94.12 102 ASP A CA 1
ATOM 786 C C . ASP A 1 102 ? 11.709 5.394 5.121 1.00 94.12 102 ASP A C 1
ATOM 788 O O . ASP A 1 102 ? 11.266 4.250 5.027 1.00 94.12 102 ASP A O 1
ATOM 792 N N . LEU A 1 103 ? 12.363 5.823 6.200 1.00 94.81 103 LEU A N 1
ATOM 793 C CA . LEU A 1 103 ? 12.629 5.002 7.383 1.00 94.81 103 LEU A CA 1
ATOM 794 C C . LEU A 1 103 ? 11.376 4.712 8.220 1.00 94.81 103 LEU A C 1
ATOM 796 O O . LEU A 1 103 ? 11.461 3.956 9.187 1.00 94.81 103 LEU A O 1
ATOM 800 N N . ALA A 1 104 ? 10.228 5.311 7.891 1.00 96.06 104 ALA A N 1
ATOM 801 C CA . ALA A 1 104 ? 8.969 4.960 8.527 1.00 96.06 104 ALA A CA 1
ATOM 802 C C . ALA A 1 104 ? 8.509 3.548 8.156 1.00 96.06 104 ALA A C 1
ATOM 804 O O . ALA A 1 104 ? 7.845 2.912 8.974 1.00 96.06 104 ALA A O 1
ATOM 805 N N . HIS A 1 105 ? 8.883 3.056 6.972 1.00 96.38 105 HIS A N 1
ATOM 806 C CA . HIS A 1 105 ? 8.562 1.715 6.499 1.00 96.38 105 HIS A CA 1
ATOM 807 C C . HIS A 1 105 ? 9.719 0.742 6.770 1.00 96.38 105 HIS A C 1
ATOM 809 O O . HIS A 1 105 ? 10.816 0.887 6.234 1.00 96.38 105 HIS A O 1
ATOM 815 N N . ASP 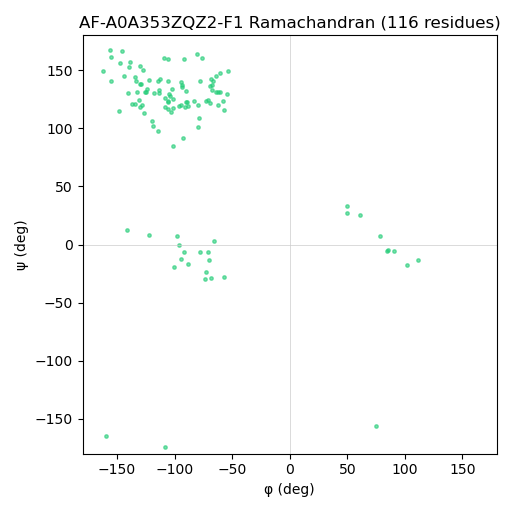A 1 106 ? 9.462 -0.297 7.558 1.00 95.69 106 ASP A N 1
ATOM 816 C CA . ASP A 1 106 ? 10.395 -1.390 7.870 1.00 95.69 106 ASP A CA 1
ATOM 817 C C . ASP A 1 106 ? 10.196 -2.627 6.970 1.00 95.69 106 ASP A C 1
ATOM 819 O O . ASP A 1 106 ? 10.945 -3.604 7.070 1.00 95.69 106 ASP A O 1
ATOM 823 N N . MET A 1 107 ? 9.230 -2.585 6.045 1.00 96.50 107 MET A N 1
ATOM 824 C CA . MET A 1 107 ? 9.081 -3.549 4.955 1.00 96.50 107 MET A CA 1
ATOM 825 C C . MET A 1 107 ? 8.715 -2.891 3.618 1.00 96.50 107 MET A C 1
ATOM 827 O O . MET A 1 107 ? 8.149 -1.801 3.558 1.00 96.50 107 MET A O 1
ATOM 831 N N . GLN A 1 108 ? 9.013 -3.593 2.520 1.00 95.69 108 GLN A N 1
ATOM 832 C CA . GLN A 1 108 ? 8.606 -3.215 1.166 1.00 95.69 108 GLN A CA 1
ATOM 833 C C . GLN A 1 108 ? 8.018 -4.421 0.436 1.00 95.69 108 GLN A C 1
ATOM 835 O O . GLN A 1 108 ? 8.639 -5.484 0.378 1.00 95.69 108 GLN A O 1
ATOM 840 N N . VAL A 1 109 ? 6.849 -4.236 -0.174 1.00 97.25 109 VAL A N 1
ATOM 841 C CA . VAL A 1 109 ? 6.213 -5.224 -1.051 1.00 97.25 109 VAL A CA 1
ATOM 842 C C . VAL A 1 109 ? 6.184 -4.633 -2.453 1.00 97.25 109 VAL A C 1
ATOM 844 O O . VAL A 1 109 ? 5.325 -3.826 -2.767 1.00 97.25 109 VAL A O 1
ATOM 847 N N . ASN A 1 110 ? 7.155 -5.008 -3.281 1.00 97.06 110 ASN A N 1
ATOM 848 C CA . ASN A 1 110 ? 7.355 -4.449 -4.619 1.00 97.06 110 ASN A CA 1
ATOM 849 C C . ASN A 1 110 ? 7.001 -5.476 -5.700 1.00 97.06 110 ASN A C 1
ATOM 851 O O . ASN A 1 110 ? 7.030 -6.683 -5.451 1.00 97.06 110 ASN A O 1
ATOM 855 N N . ILE A 1 111 ? 6.755 -5.005 -6.924 1.00 96.56 111 ILE A N 1
ATOM 856 C CA . ILE A 1 111 ? 6.559 -5.877 -8.089 1.00 96.56 111 ILE A CA 1
ATOM 857 C C . ILE A 1 111 ? 7.805 -5.815 -8.961 1.00 96.56 111 ILE A C 1
ATOM 859 O O . ILE A 1 111 ? 8.211 -4.749 -9.423 1.00 96.56 111 ILE A O 1
ATOM 863 N N . VAL A 1 112 ? 8.405 -6.976 -9.202 1.00 95.81 112 VAL A N 1
ATOM 864 C CA . VAL A 1 112 ? 9.520 -7.120 -10.134 1.00 95.81 112 VAL A CA 1
ATOM 865 C C . VAL A 1 112 ? 8.998 -7.696 -11.443 1.00 95.81 112 VAL A C 1
ATOM 867 O O . VAL A 1 112 ? 8.382 -8.759 -11.453 1.00 95.81 112 VAL A O 1
ATOM 870 N N . THR A 1 113 ? 9.266 -6.998 -12.543 1.00 93.75 113 THR A N 1
ATOM 871 C CA . THR A 1 113 ? 8.833 -7.385 -13.887 1.00 93.75 113 THR A CA 1
ATOM 872 C C . THR A 1 113 ? 10.043 -7.642 -14.770 1.00 93.75 113 THR A C 1
ATOM 874 O O . THR A 1 113 ? 10.936 -6.800 -14.858 1.00 93.75 113 THR A O 1
ATOM 877 N N . PHE A 1 114 ? 10.031 -8.783 -15.453 1.00 94.06 114 PHE A N 1
ATOM 878 C CA . PHE A 1 114 ? 11.008 -9.164 -16.469 1.00 94.06 114 PHE A CA 1
ATOM 879 C C . PHE A 1 114 ? 10.314 -9.225 -17.828 1.00 94.06 114 PHE A C 1
ATOM 881 O O . PHE A 1 114 ? 9.230 -9.807 -17.947 1.00 94.06 114 PHE A O 1
ATOM 888 N N . GLN A 1 115 ? 10.916 -8.625 -18.848 1.00 90.00 115 GLN A N 1
ATOM 889 C CA . GLN A 1 115 ? 10.466 -8.777 -20.223 1.00 90.00 115 GLN A CA 1
ATOM 890 C C . GLN A 1 115 ? 10.895 -10.154 -20.758 1.00 90.00 115 GLN A C 1
ATOM 892 O O . GLN A 1 115 ? 11.780 -10.814 -20.208 1.00 90.00 115 GLN A O 1
ATOM 897 N N . PRO A 1 116 ? 10.261 -10.650 -21.832 1.00 87.38 116 PRO A N 1
ATOM 898 C CA . PRO A 1 116 ? 10.695 -11.893 -22.454 1.00 87.38 116 PRO A CA 1
ATOM 899 C C . PRO A 1 116 ? 12.172 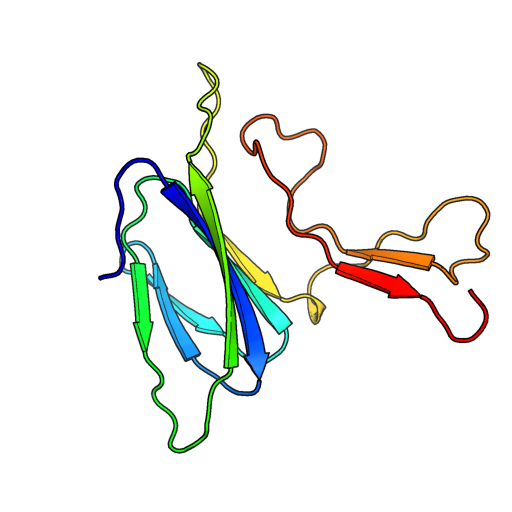-11.813 -22.879 1.00 87.38 116 PRO A C 1
ATOM 901 O O . PRO A 1 116 ? 12.521 -11.034 -23.761 1.00 87.38 116 PRO A O 1
ATOM 904 N N . GLY A 1 117 ? 13.024 -12.647 -22.276 1.00 76.44 117 GLY A N 1
ATOM 905 C CA . GLY A 1 117 ? 14.463 -12.708 -22.567 1.00 76.44 117 GLY A CA 1
ATOM 906 C C . GLY A 1 117 ? 15.384 -12.224 -21.441 1.00 76.44 117 GLY A C 1
ATOM 907 O O . GLY A 1 117 ? 16.572 -12.543 -21.501 1.00 76.44 117 GLY A O 1
ATOM 908 N N . GLY A 1 118 ? 14.858 -11.544 -20.416 1.00 58.75 118 GLY A N 1
ATOM 909 C CA . GLY A 1 118 ? 15.609 -11.041 -19.257 1.00 58.75 118 GLY A CA 1
ATOM 910 C C . GLY A 1 118 ? 15.107 -9.692 -18.775 1.00 58.75 118 GLY A C 1
ATOM 911 O O . GLY A 1 118 ? 14.218 -9.132 -19.444 1.00 58.75 118 GLY A O 1
#

Radius of gyration: 15.53 Å; Cα contacts (8 Å, |Δi|>4): 246; chains: 1; bounding box: 44×24×40 Å

Mean predicted aligned error: 3.88 Å

pLDDT: mean 93.59, std 7.33, range [56.66, 98.5]

Secondary structure (DSSP, 8-state):
----TTEEEEEEEEES-EEEEETTEEEEE-TTEEEEE-TT--EEEE--SSSPPEEEEEEEE----TT-----EEEETTTSPPEEPTTTTTSEEEE-SS-TT-TT-S----EEEE-TT-

Solvent-accessible surface area (backbone atoms only — not comparable to full-atom values): 6957 Å² total; per-residue (Å²): 117,77,72,52,81,49,39,22,36,36,43,37,27,73,32,48,51,36,39,36,36,47,76,86,43,82,43,81,35,37,61,44,17,34,31,44,39,25,50,61,59,53,36,41,78,42,75,85,55,98,64,77,63,42,62,49,79,48,76,45,75,58,74,85,46,93,98,45,72,54,73,59,50,75,55,35,61,90,78,43,82,57,44,59,44,85,99,40,95,60,26,32,30,41,31,67,87,65,65,93,82,47,75,40,53,85,74,86,85,63,51,78,47,66,42,98,94,69

Foldseek 3Di:
DPADQQKKKKKAWQAAWKWKQKQNDTDIAHHQKMKTGWRRIDMDIDDPDPDDTDIDIGMDRDDDDPPAADDIDIDGLVVFDWDADPPPPSQKTKGWPDDPPRPNDPDTDIDIGGHPPD

Nearest PDB structures (foldseek):
  1sq4-assembly1_B  TM=9.758E-01  e=1.259E-11  Pseudomonas aeruginosa
  1sq4-assembly1_A  TM=9.741E-01  e=3.511E-11  Pseudomonas aeruginosa
  1sef-assembly1_A  TM=9.263E-01  e=9.433E-07  Enterococcus faecalis V583
  1rc6-assembly1_A  TM=9.447E-01  e=5.598E-06  Escherichia coli
  1ywk-assembly6_F  TM=7.325E-01  e=8.160E-03  Enterococcus faecalis

Sequence (118 aa):
AEFEAGVEGVVFVTKGKVNLTLDGELHQLEEGGYAYLAAGSTWGLENVSDDIVSFQWIRKAYERLEGYEAKSFVTSDAEVEPTAMPDTDGAWKTTRFTDSSDLAHDMQVNIVTFQPGG